Protein AF-A0A1E7K7K5-F1 (afdb_monomer)

Mean predicted aligned error: 3.79 Å

Sequence (161 aa):
MAEIPRFADRDFAIWLSSWLDRVQSVEAGRERRSTVVHGDLFADNVVVRQDGHLSVLGWETISLDDPLLDLGMAAVGLAQEAGILVAARLDALLSGYQDIAPLSEEDAAALPMEIVHAALIIAFHRYYRHNIRFPDPAKSSIHNEMIQFVDSVEKATSLQG

pLDDT: mean 93.89, std 9.19, range [35.25, 98.62]

Solvent-accessible surface area (backbone atoms only — not comparable to full-atom values): 8949 Å² total; per-residue (Å²): 120,95,58,47,92,68,46,86,57,56,65,61,33,51,53,53,48,58,49,50,54,51,46,52,65,69,47,59,91,66,83,72,79,62,35,85,33,51,72,61,50,29,57,92,28,51,48,74,45,97,88,68,53,75,45,81,54,69,68,88,52,52,43,78,36,52,57,58,42,35,53,10,32,30,39,62,37,58,14,49,56,97,47,29,62,35,64,73,45,39,52,52,52,51,52,62,46,38,77,77,56,67,70,52,76,68,50,61,70,42,39,69,54,24,30,39,49,33,33,51,53,51,24,50,51,39,34,44,40,18,65,65,77,51,67,33,88,94,45,43,65,64,25,52,43,34,55,50,23,43,56,37,50,51,55,64,54,66,73,75,115

Secondary structure (DSSP, 8-state):
-TTGGG-S-HHHHHHHHHHHHHHHHHHTT--PPPEEE-S---GGGEEE-TTS-EEE--GGG-EEE-HHHHHHHHHHHHSEETTEE-HHHHHHHHHHHHTTSPPPHHHHHHHHHHHHHHHHHHHHHHHIIIIIIS--TTTTTTTHHHHHHHHHHHHHHHT--

Nearest PDB structures (foldseek):
  4r77-assembly3_A  TM=7.506E-01  e=1.218E-03  Streptococcus pneumoniae
  2q83-assembly1_A  TM=6.576E-01  e=8.693E-04  Bacillus subtilis
  4r78-assembly1_A  TM=7.606E-01  e=3.750E-03  Streptococcus pneumoniae
  2q83-assembly2_B  TM=6.415E-01  e=7.768E-04  Bacillus subtilis
  4r77-assembly2_B  TM=7.489E-01  e=3.967E-03  Streptococcus pneumoniae

Foldseek 3Di:
DVCLCVDPPPVLSVVLVVLVVVLCVLCPPPDDFWDWAQLAFAPVQWDADPVRDIDGHRSPRTDGGDVLLSLLNNQCRFQDDQLAGNVVRNVVSQVVCCVPPNDDPSSVVCSLSSVLVNLSVVLCVQCCCCPPVPPDPVSNCVSVSSVSHNVNSCVVVVVVD

Radius of gyration: 16.13 Å; Cα contacts (8 Å, |Δi|>4): 184; chains: 1; bounding box: 36×41×36 Å

InterPro domains:
  IPR002575 Aminoglycoside phosphotransferase [PF01636] (14-102)
  IPR011009 Protein kinase-like domain superfamily [SSF56112] (10-132)

Structure (mmCIF, N/CA/C/O backbone):
data_AF-A0A1E7K7K5-F1
#
_entry.id   AF-A0A1E7K7K5-F1
#
loop_
_atom_site.group_PDB
_atom_site.id
_atom_site.type_symbol
_atom_site.label_atom_id
_atom_site.label_alt_id
_atom_site.label_comp_id
_atom_site.label_asym_id
_atom_site.label_entity_id
_atom_site.label_seq_id
_atom_site.pdbx_PDB_ins_code
_atom_site.Cartn_x
_atom_site.Cartn_y
_atom_site.Cartn_z
_atom_site.occupancy
_atom_site.B_iso_or_equiv
_atom_site.auth_seq_id
_atom_site.auth_comp_id
_atom_site.auth_asym_id
_atom_site.auth_atom_id
_atom_site.pdbx_PDB_model_num
ATOM 1 N N . MET A 1 1 ? 16.630 6.664 -0.554 1.00 57.09 1 MET A N 1
ATOM 2 C CA . MET A 1 1 ? 16.183 7.346 -1.794 1.00 57.09 1 MET A CA 1
ATOM 3 C C . MET A 1 1 ? 17.290 7.707 -2.796 1.00 57.09 1 MET A C 1
ATOM 5 O O . MET A 1 1 ? 16.958 7.962 -3.944 1.00 57.09 1 MET A O 1
ATOM 9 N N . ALA A 1 2 ? 18.589 7.671 -2.451 1.00 61.47 2 ALA A N 1
ATOM 10 C CA . ALA A 1 2 ? 19.684 8.066 -3.361 1.00 61.47 2 ALA A CA 1
ATOM 11 C C . ALA A 1 2 ? 19.832 7.233 -4.665 1.00 61.47 2 ALA A C 1
ATOM 13 O O . ALA A 1 2 ? 20.644 7.577 -5.523 1.00 61.47 2 ALA A O 1
ATOM 14 N N . GLU A 1 3 ? 19.069 6.147 -4.826 1.00 71.81 3 GLU A N 1
ATOM 15 C CA . GLU A 1 3 ? 19.133 5.254 -5.990 1.00 71.81 3 GLU A CA 1
ATOM 16 C C . GLU A 1 3 ? 18.015 5.467 -7.020 1.00 71.81 3 GLU A C 1
ATOM 18 O O . GLU A 1 3 ? 18.223 5.135 -8.185 1.00 71.81 3 GLU A O 1
ATOM 23 N N . ILE A 1 4 ? 16.874 6.062 -6.643 1.00 79.94 4 ILE A N 1
ATOM 24 C CA . ILE A 1 4 ? 15.714 6.227 -7.546 1.00 79.94 4 ILE A CA 1
ATOM 25 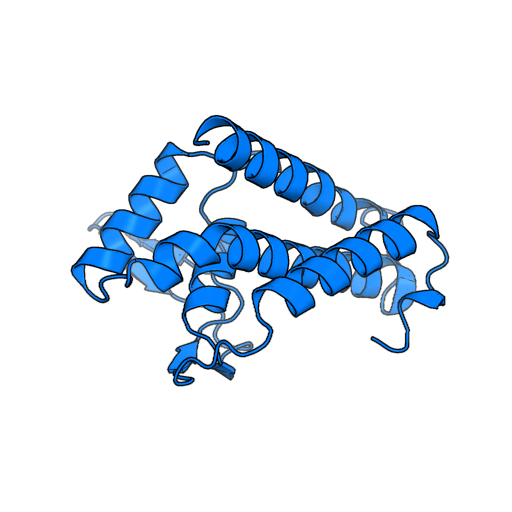C C . ILE A 1 4 ? 16.093 7.013 -8.817 1.00 79.94 4 ILE A C 1
ATOM 27 O O . ILE A 1 4 ? 15.807 6.535 -9.916 1.00 79.94 4 ILE A O 1
ATOM 31 N N . PRO A 1 5 ? 16.858 8.127 -8.742 1.00 79.94 5 PRO A N 1
ATOM 32 C CA . PRO A 1 5 ? 17.296 8.856 -9.936 1.00 79.94 5 PRO A CA 1
ATOM 33 C C . PRO A 1 5 ? 18.255 8.079 -10.850 1.00 79.94 5 PRO A C 1
ATOM 35 O O . PRO A 1 5 ? 18.684 8.605 -11.875 1.00 79.94 5 PRO A O 1
ATOM 38 N N . ARG A 1 6 ? 18.652 6.849 -10.501 1.00 85.38 6 ARG A N 1
ATOM 39 C CA . ARG A 1 6 ? 19.515 5.981 -11.318 1.00 85.38 6 ARG A CA 1
ATOM 40 C C . ARG A 1 6 ? 18.762 4.815 -11.956 1.00 85.38 6 ARG A C 1
ATOM 42 O O . ARG A 1 6 ? 19.383 4.048 -12.686 1.00 85.38 6 ARG A O 1
ATOM 49 N N . PHE A 1 7 ? 17.461 4.678 -11.708 1.00 93.38 7 PHE A N 1
ATOM 50 C CA . PHE A 1 7 ? 16.652 3.638 -12.334 1.00 93.38 7 PHE A CA 1
ATOM 51 C C . PHE A 1 7 ? 16.650 3.798 -13.860 1.00 93.38 7 PHE A C 1
ATOM 53 O O . PHE A 1 7 ? 16.587 4.914 -14.380 1.00 93.38 7 PHE A O 1
ATOM 60 N N . ALA A 1 8 ? 16.773 2.671 -14.567 1.00 93.25 8 ALA A N 1
ATOM 61 C CA . ALA A 1 8 ? 16.729 2.630 -16.026 1.00 93.25 8 ALA A CA 1
ATOM 62 C C . ALA A 1 8 ? 15.351 3.046 -16.561 1.00 93.25 8 ALA A C 1
ATOM 64 O O . ALA A 1 8 ? 15.282 3.789 -17.538 1.00 93.25 8 ALA A O 1
ATOM 65 N N . ASP A 1 9 ? 14.279 2.622 -15.888 1.00 95.81 9 ASP A N 1
ATOM 66 C CA . ASP A 1 9 ? 12.929 3.118 -16.129 1.00 95.81 9 ASP A CA 1
ATOM 67 C C . ASP A 1 9 ? 12.780 4.530 -15.545 1.00 95.81 9 ASP A C 1
ATOM 69 O O . ASP A 1 9 ? 12.699 4.731 -14.328 1.00 95.81 9 ASP A O 1
ATOM 73 N N . ARG A 1 10 ? 12.827 5.530 -16.429 1.00 95.88 10 ARG A N 1
ATOM 74 C CA . ARG A 1 10 ? 12.747 6.944 -16.048 1.00 95.88 10 ARG A CA 1
ATOM 75 C C . ARG A 1 10 ? 11.333 7.369 -15.694 1.00 95.88 10 ARG A C 1
ATOM 77 O O . ARG A 1 10 ? 11.183 8.185 -14.789 1.00 95.88 10 ARG A O 1
ATOM 84 N N . ASP A 1 11 ? 10.337 6.797 -16.354 1.00 96.50 11 ASP A N 1
ATOM 85 C CA . ASP A 1 11 ? 8.939 7.141 -16.121 1.00 96.50 11 ASP A CA 1
ATOM 86 C C . ASP A 1 11 ? 8.514 6.641 -14.741 1.00 96.50 11 ASP A C 1
ATOM 88 O O . ASP A 1 11 ? 7.981 7.415 -13.943 1.00 96.50 11 ASP A O 1
ATOM 92 N N . PHE A 1 12 ? 8.877 5.401 -14.391 1.00 97.06 12 PHE A N 1
ATOM 93 C CA . PHE A 1 12 ? 8.664 4.874 -13.045 1.00 97.06 12 PHE A CA 1
ATOM 94 C C . PHE A 1 12 ? 9.416 5.679 -11.977 1.00 97.06 12 PHE A C 1
ATOM 96 O O . PHE A 1 12 ? 8.857 5.983 -10.925 1.00 97.06 12 PHE A O 1
ATOM 103 N N . ALA A 1 13 ? 10.669 6.071 -12.233 1.00 97.19 13 ALA A N 1
ATOM 104 C CA . ALA A 1 13 ? 11.447 6.868 -11.284 1.00 97.19 13 ALA A CA 1
ATOM 105 C C . ALA A 1 13 ? 10.812 8.239 -11.001 1.00 97.19 13 ALA A C 1
ATOM 107 O O . ALA A 1 13 ? 10.773 8.670 -9.846 1.00 97.19 13 ALA A O 1
ATOM 108 N N . ILE A 1 14 ? 10.322 8.916 -12.045 1.00 96.50 14 ILE A N 1
ATOM 109 C CA . ILE A 1 14 ? 9.629 10.205 -11.932 1.00 96.50 14 ILE A CA 1
ATOM 110 C C . ILE A 1 14 ? 8.315 10.019 -11.175 1.00 96.50 14 ILE A C 1
ATOM 112 O O . ILE A 1 14 ? 8.070 10.749 -10.216 1.00 96.50 14 ILE A O 1
ATOM 116 N N . TRP A 1 15 ? 7.517 9.018 -11.558 1.00 97.38 15 TRP A N 1
ATOM 117 C CA . TRP A 1 15 ? 6.258 8.689 -10.891 1.00 97.38 15 TRP A CA 1
ATOM 118 C C . TRP A 1 15 ? 6.477 8.448 -9.394 1.00 97.38 15 TRP A C 1
ATOM 120 O O . TRP A 1 15 ? 5.895 9.149 -8.566 1.00 97.38 15 TRP A O 1
ATOM 130 N N . LEU A 1 16 ? 7.397 7.545 -9.044 1.00 97.69 16 LEU A N 1
ATOM 131 C CA . LEU A 1 16 ? 7.701 7.190 -7.661 1.00 97.69 16 LEU A CA 1
ATOM 132 C C . LEU A 1 16 ? 8.192 8.403 -6.863 1.00 97.69 16 LEU A C 1
ATOM 134 O O . LEU A 1 16 ? 7.734 8.622 -5.747 1.00 97.69 16 LEU A O 1
ATOM 138 N N . SER A 1 17 ? 9.091 9.213 -7.432 1.00 96.75 17 SER A N 1
ATOM 139 C CA . SER A 1 17 ? 9.620 10.398 -6.739 1.00 96.75 17 SER A CA 1
ATOM 140 C C . SER A 1 17 ? 8.530 11.442 -6.493 1.00 96.75 17 SER A C 1
ATOM 142 O O . SER A 1 17 ? 8.408 11.931 -5.378 1.00 96.75 17 SER A O 1
ATOM 144 N N . SER A 1 18 ? 7.688 11.725 -7.494 1.00 96.31 18 SER A N 1
ATOM 145 C CA . SER A 1 18 ? 6.601 12.705 -7.353 1.00 96.31 18 SER A CA 1
ATOM 146 C C . SER A 1 18 ? 5.601 12.326 -6.259 1.00 96.31 18 SER A C 1
ATOM 148 O O . SER A 1 18 ? 5.118 13.182 -5.518 1.00 96.31 18 SER A O 1
ATOM 150 N N . TRP A 1 19 ? 5.327 11.029 -6.122 1.00 97.44 19 TRP A N 1
ATOM 151 C CA . TRP A 1 19 ? 4.451 10.509 -5.089 1.00 97.44 19 TRP A CA 1
ATOM 152 C C . TRP A 1 19 ? 5.080 10.547 -3.704 1.00 97.44 19 TRP A C 1
ATOM 154 O O . TRP A 1 19 ? 4.420 10.956 -2.753 1.00 97.44 19 TRP A O 1
ATOM 164 N N . LEU A 1 20 ? 6.357 10.182 -3.592 1.00 96.75 20 LEU A N 1
ATOM 165 C CA . LEU A 1 20 ? 7.094 10.276 -2.334 1.00 96.75 20 LEU A CA 1
ATOM 166 C C . LEU A 1 20 ? 7.193 11.724 -1.838 1.00 96.75 20 LEU A C 1
ATOM 168 O O . LEU A 1 20 ? 7.032 11.957 -0.643 1.00 96.75 20 LEU A O 1
ATOM 172 N N . ASP A 1 21 ? 7.379 12.696 -2.735 1.00 95.94 21 ASP A N 1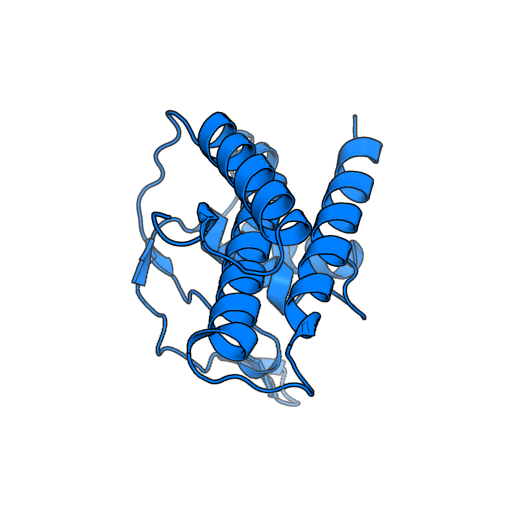
ATOM 173 C CA . ASP A 1 21 ? 7.354 14.121 -2.381 1.00 95.94 21 ASP A CA 1
ATOM 174 C C . ASP A 1 21 ? 5.975 14.536 -1.830 1.00 95.94 21 ASP A C 1
ATOM 176 O O . ASP A 1 21 ? 5.880 15.284 -0.853 1.00 95.94 21 ASP A O 1
ATOM 180 N N . ARG A 1 22 ? 4.887 14.016 -2.416 1.00 95.38 22 ARG A N 1
ATOM 181 C CA . ARG A 1 22 ? 3.511 14.278 -1.960 1.00 95.38 22 ARG A CA 1
ATOM 182 C C . ARG A 1 22 ? 3.232 13.652 -0.592 1.00 95.38 22 ARG A C 1
ATOM 184 O O . ARG A 1 22 ? 2.671 14.332 0.263 1.00 95.38 22 ARG A O 1
ATOM 191 N N . VAL A 1 23 ? 3.655 12.404 -0.381 1.00 95.12 23 VAL A N 1
ATOM 192 C CA . VAL A 1 23 ? 3.581 11.703 0.913 1.00 95.12 23 VAL A CA 1
ATOM 193 C C . VAL A 1 23 ? 4.323 12.501 1.983 1.00 95.12 23 VAL A C 1
ATOM 195 O O . VAL A 1 23 ? 3.7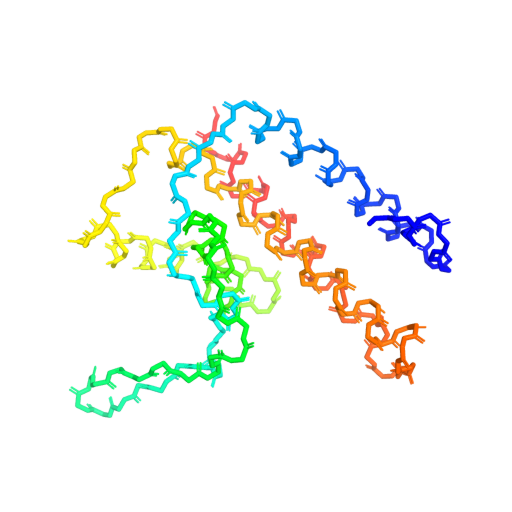15 12.905 2.971 1.00 95.12 23 VAL A O 1
ATOM 198 N N . GLN A 1 24 ? 5.591 12.848 1.735 1.00 93.50 24 GLN A N 1
ATOM 199 C CA . GLN A 1 24 ? 6.402 13.636 2.669 1.00 93.50 24 GLN A CA 1
ATOM 200 C C . GLN A 1 24 ? 5.752 14.977 3.011 1.00 93.50 24 GLN A C 1
ATOM 202 O O . GLN A 1 24 ? 5.797 15.409 4.160 1.00 93.50 24 GLN A O 1
ATOM 207 N N . SER A 1 25 ? 5.124 15.640 2.037 1.00 91.94 25 SER A N 1
ATOM 208 C CA . SER A 1 25 ? 4.417 16.898 2.284 1.00 91.94 25 SER A CA 1
ATOM 209 C C . SER A 1 25 ? 3.177 16.736 3.170 1.00 91.94 25 SER A C 1
ATOM 211 O O . SER A 1 25 ? 2.835 17.685 3.872 1.00 91.94 25 SER A O 1
ATOM 213 N N . VAL A 1 26 ? 2.477 15.600 3.107 1.00 88.06 26 VAL A N 1
ATOM 214 C CA . VAL A 1 26 ? 1.270 15.332 3.913 1.00 88.06 26 VAL A CA 1
ATOM 215 C C . VAL A 1 26 ? 1.630 14.858 5.318 1.00 88.06 26 VAL A C 1
ATOM 217 O O . VAL A 1 26 ? 0.956 15.236 6.279 1.00 88.06 26 VAL A O 1
ATOM 220 N N . GLU A 1 27 ? 2.689 14.060 5.433 1.00 88.25 27 GLU A N 1
ATOM 221 C CA . GLU A 1 27 ? 3.225 13.551 6.699 1.00 88.25 27 GLU A CA 1
ATOM 222 C C . GLU A 1 27 ? 4.025 14.612 7.469 1.00 88.25 27 GLU A C 1
ATOM 224 O O . GLU A 1 27 ? 4.227 14.482 8.675 1.00 88.25 27 GLU A O 1
ATOM 229 N N . ALA A 1 28 ? 4.466 15.689 6.809 1.00 87.88 28 ALA A N 1
ATOM 230 C CA . ALA A 1 28 ? 5.255 16.744 7.433 1.00 87.88 28 ALA A CA 1
ATOM 231 C C . ALA A 1 28 ? 4.580 17.305 8.699 1.00 87.88 28 ALA A C 1
ATOM 233 O O . ALA A 1 28 ? 3.530 17.943 8.645 1.00 87.88 28 ALA A O 1
ATOM 234 N N . GLY A 1 29 ? 5.235 17.106 9.846 1.00 79.25 29 GLY A N 1
ATOM 235 C CA . GLY A 1 29 ? 4.760 17.585 11.146 1.00 79.25 29 GLY A CA 1
ATOM 236 C C . GLY A 1 29 ? 3.718 16.689 11.822 1.00 79.25 29 GLY A C 1
ATOM 237 O O . GLY A 1 29 ? 3.243 17.052 12.897 1.00 79.25 29 GLY A O 1
ATOM 238 N N . ARG A 1 30 ? 3.387 15.533 11.236 1.00 81.50 30 ARG A N 1
ATOM 239 C CA . ARG A 1 30 ? 2.605 14.480 11.887 1.00 81.50 30 ARG A CA 1
ATOM 240 C C . ARG A 1 30 ? 3.567 13.511 12.560 1.00 81.50 30 ARG A C 1
ATOM 242 O O . ARG A 1 30 ? 4.410 12.910 11.907 1.00 81.50 30 ARG A O 1
ATOM 249 N N . GLU A 1 31 ? 3.446 13.362 13.872 1.00 81.12 31 GLU A N 1
ATOM 250 C CA . GLU A 1 31 ? 4.198 12.359 14.623 1.00 81.12 31 GLU A CA 1
ATOM 251 C C . GLU A 1 31 ? 3.218 11.467 15.376 1.00 81.12 31 GLU A C 1
ATOM 253 O O . GLU A 1 31 ? 2.477 11.923 16.251 1.00 81.12 31 GLU A O 1
ATOM 258 N N . ARG A 1 32 ? 3.230 10.173 15.050 1.00 88.00 32 ARG A N 1
ATOM 259 C CA . ARG A 1 32 ? 2.501 9.148 15.796 1.00 88.00 32 ARG A CA 1
ATOM 260 C C . ARG A 1 32 ? 3.459 8.387 16.687 1.00 88.00 32 ARG A C 1
ATOM 262 O O . ARG A 1 32 ? 4.645 8.232 16.397 1.00 88.00 32 ARG A O 1
ATOM 269 N N . ARG A 1 33 ? 2.938 7.881 17.802 1.00 92.00 33 ARG A N 1
ATOM 270 C CA . ARG A 1 33 ? 3.713 6.976 18.648 1.00 92.00 33 ARG A CA 1
ATOM 271 C C . ARG A 1 33 ? 3.952 5.682 17.873 1.00 92.00 33 ARG A C 1
ATOM 273 O O . ARG A 1 33 ? 2.989 4.990 17.559 1.00 92.00 33 ARG A O 1
ATOM 280 N N . SER A 1 34 ? 5.217 5.332 17.660 1.00 94.88 34 SER A N 1
ATOM 281 C CA . SER A 1 34 ? 5.576 4.049 17.059 1.00 94.88 34 SER A CA 1
ATOM 282 C C . SER A 1 34 ? 5.051 2.878 17.891 1.00 94.88 34 SER A C 1
ATOM 284 O O . SER A 1 34 ? 5.105 2.894 19.128 1.00 94.88 34 SER A O 1
ATOM 286 N N . THR A 1 35 ? 4.572 1.846 17.209 1.00 95.75 35 THR A N 1
ATOM 287 C CA . THR A 1 35 ? 4.079 0.600 17.806 1.00 95.75 35 THR A CA 1
ATOM 288 C C . THR A 1 35 ? 4.733 -0.597 17.130 1.00 95.75 35 THR A C 1
ATOM 290 O O . THR A 1 35 ? 5.429 -0.437 16.133 1.00 95.75 35 THR A O 1
ATOM 293 N N . VAL A 1 36 ? 4.547 -1.795 17.686 1.00 97.31 36 VAL A N 1
ATOM 294 C CA . VAL A 1 36 ? 4.971 -3.017 16.998 1.00 97.31 36 VAL A CA 1
ATOM 295 C C . VAL A 1 36 ? 4.054 -3.235 15.797 1.00 97.31 36 VAL A C 1
ATOM 297 O O . VAL A 1 36 ? 2.857 -3.438 15.986 1.00 97.31 36 VAL A O 1
ATOM 300 N N . VAL A 1 37 ? 4.628 -3.208 14.599 1.00 97.69 37 VAL A N 1
ATOM 301 C CA . VAL A 1 37 ? 3.922 -3.368 13.321 1.00 97.69 37 VAL A CA 1
ATOM 302 C C . VAL A 1 37 ? 4.350 -4.650 12.613 1.00 97.69 37 VAL A C 1
ATOM 304 O O . VAL A 1 37 ? 5.443 -5.163 12.868 1.00 97.69 37 VAL A O 1
ATOM 307 N N . HIS A 1 38 ? 3.505 -5.174 11.725 1.00 98.12 38 HIS A N 1
ATOM 308 C CA . HIS A 1 38 ? 3.846 -6.359 10.935 1.00 98.12 38 HIS A CA 1
ATOM 309 C C . HIS A 1 38 ? 4.775 -6.019 9.764 1.00 98.12 38 HIS A C 1
ATOM 311 O O . HIS A 1 38 ? 5.743 -6.736 9.509 1.00 98.12 38 HIS A O 1
ATOM 317 N N . GLY A 1 39 ? 4.461 -4.952 9.027 1.00 95.94 39 GLY A N 1
ATOM 318 C CA . GLY A 1 39 ? 5.227 -4.454 7.884 1.00 95.94 39 GLY A CA 1
ATOM 319 C C . GLY A 1 39 ? 5.008 -5.191 6.556 1.00 95.94 39 GLY A C 1
ATOM 320 O O . GLY A 1 39 ? 5.588 -4.777 5.556 1.00 95.94 39 GLY A O 1
ATOM 321 N N . ASP A 1 40 ? 4.191 -6.254 6.525 1.00 96.69 40 ASP A N 1
ATOM 322 C CA . ASP A 1 40 ? 3.949 -7.080 5.321 1.00 96.69 40 ASP A CA 1
ATOM 323 C C . ASP A 1 40 ? 2.689 -7.969 5.444 1.00 96.69 40 ASP A C 1
ATOM 325 O O . ASP A 1 40 ? 2.705 -9.170 5.165 1.00 96.69 40 ASP A O 1
ATOM 329 N N . LEU A 1 41 ? 1.572 -7.421 5.940 1.00 96.94 41 LEU A N 1
ATOM 330 C CA . LEU A 1 41 ? 0.354 -8.209 6.178 1.00 96.94 41 LEU A CA 1
ATOM 331 C C . LEU A 1 41 ? -0.446 -8.445 4.880 1.00 96.94 41 LEU A C 1
ATOM 333 O O . LEU A 1 41 ? -1.458 -7.794 4.617 1.00 96.94 41 LEU A O 1
ATOM 337 N N . PHE A 1 42 ? 0.012 -9.400 4.073 1.00 97.00 42 PHE A N 1
ATOM 338 C CA . PHE A 1 42 ? -0.646 -9.861 2.847 1.00 97.00 42 PHE A CA 1
ATOM 339 C C . PHE A 1 42 ? -1.468 -11.136 3.081 1.00 97.00 42 PHE A C 1
ATOM 341 O O . PHE A 1 42 ? -1.339 -11.815 4.099 1.00 97.00 42 PHE A O 1
ATOM 348 N N . ALA A 1 43 ? -2.356 -11.467 2.137 1.00 95.44 43 ALA A N 1
ATOM 349 C CA . ALA A 1 43 ? -3.275 -12.601 2.270 1.00 95.44 43 ALA A CA 1
ATOM 350 C C . ALA A 1 43 ? -2.571 -13.963 2.439 1.00 95.44 43 ALA A C 1
ATOM 352 O O . ALA A 1 43 ? -3.116 -14.854 3.083 1.00 95.44 43 ALA A O 1
ATOM 353 N N . ASP A 1 44 ? -1.368 -14.133 1.890 1.00 95.81 44 ASP A N 1
ATOM 354 C CA . ASP A 1 44 ? -0.532 -15.325 2.069 1.00 95.81 44 ASP A CA 1
ATOM 355 C C . ASP A 1 44 ? 0.083 -15.435 3.476 1.00 95.81 44 ASP A C 1
ATOM 357 O O . ASP A 1 44 ? 0.409 -16.541 3.912 1.00 95.81 44 ASP A O 1
ATOM 361 N N . ASN A 1 45 ? 0.136 -14.327 4.220 1.00 97.81 45 ASN A N 1
ATOM 362 C CA . ASN A 1 45 ? 0.519 -14.278 5.632 1.00 97.81 45 ASN A CA 1
ATOM 363 C C . ASN A 1 45 ? -0.669 -14.470 6.593 1.00 97.81 45 ASN A C 1
ATOM 365 O O . ASN A 1 45 ? -0.483 -14.468 7.812 1.00 97.81 45 ASN A O 1
ATOM 369 N N . VAL A 1 46 ? -1.887 -14.695 6.081 1.00 96.75 46 VAL A N 1
ATOM 370 C CA . VAL A 1 46 ? -3.094 -14.912 6.894 1.00 96.75 46 VAL A CA 1
ATOM 371 C C . VAL A 1 46 ? -3.677 -16.301 6.646 1.00 96.75 46 VAL A C 1
ATOM 373 O O . VAL A 1 46 ? -4.115 -16.639 5.549 1.00 96.75 46 VAL A O 1
ATOM 376 N N . VAL A 1 47 ? -3.766 -17.108 7.704 1.00 97.00 47 VAL A N 1
ATOM 377 C CA . VAL A 1 47 ? -4.422 -18.421 7.664 1.00 97.00 47 VAL A CA 1
ATOM 378 C C . VAL A 1 47 ? -5.735 -18.358 8.428 1.00 97.00 47 VAL A C 1
ATOM 380 O O . VAL A 1 47 ? -5.739 -18.181 9.646 1.00 97.00 47 VAL A O 1
ATOM 383 N N . VAL A 1 48 ? -6.845 -18.563 7.718 1.00 95.69 48 VAL A N 1
ATOM 384 C CA . VAL A 1 48 ? -8.183 -18.681 8.310 1.00 95.69 48 VAL A CA 1
ATOM 385 C C . VAL A 1 48 ? -8.603 -20.147 8.318 1.00 95.69 48 VAL A C 1
ATOM 387 O O . VAL A 1 48 ? -8.685 -20.800 7.277 1.00 95.69 48 VAL A O 1
ATOM 390 N N . ARG A 1 49 ? -8.851 -20.685 9.511 1.00 94.94 49 ARG A N 1
ATOM 391 C CA . ARG A 1 49 ? -9.343 -22.053 9.706 1.00 94.94 49 ARG A CA 1
ATOM 392 C C . ARG A 1 49 ? -10.860 -22.131 9.523 1.00 94.94 49 ARG A C 1
ATOM 394 O O . ARG A 1 49 ? -11.566 -21.133 9.610 1.00 94.94 49 ARG A O 1
ATOM 401 N N . GLN A 1 50 ? -11.376 -23.345 9.312 1.00 94.19 50 GLN A N 1
ATOM 402 C CA . GLN A 1 50 ? -12.821 -23.590 9.156 1.00 94.19 50 GLN A CA 1
ATOM 403 C C . GLN A 1 50 ? -13.650 -23.178 10.383 1.00 94.19 50 GLN A C 1
ATOM 405 O O . GLN A 1 50 ? -14.825 -22.860 10.244 1.00 94.19 50 GLN A O 1
ATOM 410 N N . ASP A 1 51 ? -13.044 -23.187 11.570 1.00 94.88 51 ASP A N 1
ATOM 411 C CA . ASP A 1 51 ? -13.652 -22.744 12.830 1.00 94.88 51 ASP A CA 1
ATOM 412 C C . ASP A 1 51 ? -13.594 -21.216 13.028 1.00 94.88 51 ASP A C 1
ATOM 414 O O . ASP A 1 51 ? -14.024 -20.715 14.064 1.00 94.88 51 ASP A O 1
ATOM 418 N N . GLY A 1 52 ? -13.072 -20.472 12.046 1.00 90.62 52 GLY A N 1
ATOM 419 C CA . GLY A 1 52 ? -12.912 -19.021 12.101 1.00 90.62 52 GLY A CA 1
ATOM 420 C C . GLY A 1 52 ? -11.646 -18.556 12.820 1.00 90.62 52 GLY A C 1
ATOM 421 O O . GLY A 1 52 ? -11.418 -17.351 12.902 1.00 90.62 52 GLY A O 1
ATOM 422 N N . HIS A 1 53 ? -10.799 -19.465 13.317 1.00 94.88 53 HIS A N 1
ATOM 423 C CA . HIS A 1 53 ? -9.536 -19.071 13.934 1.00 94.88 53 HIS A CA 1
ATOM 424 C C . HIS A 1 53 ? -8.581 -18.478 12.890 1.00 94.88 53 HIS A C 1
ATOM 426 O O . HIS A 1 53 ? -8.280 -19.116 11.876 1.00 94.88 53 HIS A O 1
ATOM 432 N N . LEU A 1 54 ? -8.055 -17.287 13.179 1.00 95.00 54 LEU A N 1
ATOM 433 C CA . LEU A 1 54 ? -7.097 -16.574 12.339 1.00 95.00 54 LEU A CA 1
ATOM 434 C C . LEU A 1 54 ? -5.680 -16.708 12.909 1.00 95.00 54 LEU A C 1
ATOM 436 O O . LEU A 1 54 ? -5.457 -16.597 14.114 1.00 95.00 54 LEU A O 1
ATOM 440 N N . SER A 1 55 ? -4.705 -16.967 12.047 1.00 96.38 55 SER A N 1
ATOM 441 C CA . SER A 1 55 ? -3.282 -16.949 12.393 1.00 96.38 55 SER A CA 1
ATOM 442 C C . SER A 1 55 ? -2.519 -16.051 11.434 1.00 96.38 55 SER A C 1
ATOM 444 O O . SER A 1 55 ? -2.729 -16.131 10.226 1.00 96.38 55 SER A O 1
ATOM 446 N N . VAL A 1 56 ? -1.634 -15.226 11.992 1.00 96.81 56 VAL A N 1
ATOM 447 C CA . VAL A 1 56 ? -0.754 -14.316 11.251 1.00 96.81 56 VAL A CA 1
ATOM 448 C C . VAL A 1 56 ? 0.662 -14.892 11.235 1.00 96.81 56 VAL A C 1
ATOM 450 O O . VAL A 1 56 ? 1.211 -15.243 12.286 1.00 96.81 56 VAL A O 1
ATOM 453 N N . LEU A 1 57 ? 1.219 -15.031 10.037 1.00 97.19 57 LEU A N 1
ATOM 454 C CA . LEU A 1 57 ? 2.550 -15.565 9.735 1.00 97.19 57 LEU A CA 1
ATOM 455 C C . LEU A 1 57 ? 3.433 -14.449 9.152 1.00 97.19 57 LEU A C 1
ATOM 457 O O . LEU A 1 57 ? 2.949 -13.347 8.979 1.00 97.19 57 LEU A O 1
ATOM 461 N N . GLY A 1 58 ? 4.698 -14.723 8.818 1.00 95.88 58 GLY A N 1
ATOM 462 C CA . GLY A 1 58 ? 5.514 -13.754 8.063 1.00 95.88 58 GLY A CA 1
ATOM 463 C C . GLY A 1 58 ? 6.091 -12.597 8.893 1.00 95.88 58 GLY A C 1
ATOM 464 O O . GLY A 1 58 ? 6.142 -11.458 8.443 1.00 95.88 58 GLY A O 1
ATOM 465 N N . TRP A 1 59 ? 6.524 -12.866 10.129 1.00 96.62 59 TRP A N 1
ATOM 466 C CA . TRP A 1 59 ? 7.013 -11.843 11.069 1.00 96.62 59 TRP A CA 1
ATOM 467 C C . TRP A 1 59 ? 8.438 -11.320 10.790 1.00 96.62 59 TRP A C 1
ATOM 469 O O . TRP A 1 59 ? 9.005 -10.617 11.623 1.00 96.62 59 TRP A O 1
ATOM 479 N N . GLU A 1 60 ? 9.068 -11.655 9.665 1.00 96.88 60 GLU A N 1
ATOM 480 C CA . GLU A 1 60 ? 10.432 -11.215 9.331 1.00 96.88 60 GLU A CA 1
ATOM 481 C C . GLU A 1 60 ? 10.590 -9.696 9.151 1.00 96.88 60 GLU A C 1
ATOM 483 O O . GLU A 1 60 ? 11.706 -9.188 9.280 1.00 96.88 60 GLU A O 1
ATOM 488 N N . THR A 1 61 ? 9.500 -8.977 8.870 1.00 95.38 61 THR A N 1
ATOM 489 C CA . THR A 1 61 ? 9.469 -7.514 8.699 1.00 95.38 61 THR A CA 1
ATOM 490 C C . THR A 1 61 ? 9.005 -6.761 9.945 1.00 95.38 61 THR A C 1
ATOM 492 O O . THR A 1 61 ? 8.849 -5.544 9.883 1.00 95.38 61 THR A O 1
ATOM 495 N N . ILE A 1 62 ? 8.814 -7.453 11.077 1.00 97.25 62 ILE A N 1
ATOM 496 C CA . ILE A 1 62 ? 8.367 -6.838 12.331 1.00 97.25 62 ILE A CA 1
ATOM 497 C C . ILE A 1 62 ? 9.296 -5.691 12.755 1.00 97.25 62 ILE A C 1
ATOM 499 O O . ILE A 1 62 ? 10.522 -5.836 12.805 1.00 97.25 62 ILE A O 1
ATOM 503 N N . SER A 1 63 ? 8.714 -4.547 13.099 1.00 97.25 63 SER A N 1
ATOM 504 C CA . SER A 1 63 ? 9.467 -3.357 13.504 1.00 97.25 63 SER A CA 1
ATOM 505 C C . SER A 1 63 ? 8.691 -2.507 14.514 1.00 97.25 63 SER A C 1
ATOM 507 O O . SER A 1 63 ? 7.545 -2.802 14.851 1.00 97.25 63 SER A O 1
ATOM 509 N N . LEU A 1 64 ? 9.352 -1.474 15.050 1.00 97.69 64 LEU A N 1
ATOM 510 C CA . LEU A 1 64 ? 8.683 -0.375 15.744 1.00 97.69 64 LEU A CA 1
ATOM 511 C C . LEU A 1 64 ? 8.487 0.766 14.745 1.00 97.69 64 LEU A C 1
ATOM 513 O O . LEU A 1 64 ? 9.474 1.401 14.377 1.00 97.69 64 LEU A O 1
ATOM 517 N N . ASP A 1 65 ? 7.249 1.014 14.322 1.00 95.81 65 ASP A N 1
ATOM 518 C CA . ASP A 1 65 ? 6.936 1.981 13.260 1.00 95.81 65 ASP A CA 1
ATOM 519 C C . ASP A 1 65 ? 5.534 2.601 13.416 1.00 95.81 65 ASP A C 1
ATOM 521 O O . ASP A 1 65 ? 4.831 2.331 14.398 1.00 95.81 65 ASP A O 1
ATOM 525 N N . ASP A 1 66 ? 5.148 3.466 12.477 1.00 95.75 66 ASP A N 1
ATOM 526 C CA . ASP A 1 66 ? 3.829 4.094 12.415 1.00 95.75 66 ASP A CA 1
ATOM 527 C C . ASP A 1 66 ? 2.710 3.040 12.202 1.00 95.75 66 ASP A C 1
ATOM 529 O O . ASP A 1 66 ? 2.681 2.359 11.171 1.00 95.75 66 ASP A O 1
ATOM 533 N N . PRO A 1 67 ? 1.754 2.895 13.146 1.00 96.88 67 PRO A N 1
ATOM 534 C CA . PRO A 1 67 ? 0.641 1.954 13.001 1.00 96.88 67 PRO A CA 1
ATOM 535 C C . PRO A 1 67 ? -0.303 2.271 11.832 1.00 96.88 67 PRO A C 1
ATOM 537 O O . PRO A 1 67 ? -0.961 1.361 11.326 1.00 96.88 67 PRO A O 1
ATOM 540 N N . LEU A 1 68 ? -0.408 3.533 11.407 1.00 97.25 68 LEU A N 1
ATOM 541 C CA . LEU A 1 68 ? -1.265 3.925 10.291 1.00 97.25 68 LEU A CA 1
ATOM 542 C C . LEU A 1 68 ? -0.649 3.513 8.950 1.00 97.25 68 LEU A C 1
ATOM 544 O O . LEU A 1 68 ? -1.380 3.068 8.064 1.00 97.25 68 LEU A O 1
ATOM 548 N N . LEU A 1 69 ? 0.682 3.565 8.832 1.00 97.62 69 LEU A N 1
ATOM 549 C CA . LEU A 1 69 ? 1.398 3.016 7.680 1.00 97.62 69 LEU A CA 1
ATOM 550 C C . LEU A 1 69 ? 1.234 1.492 7.597 1.00 97.62 69 LEU A C 1
ATOM 552 O O . LEU A 1 69 ? 1.010 0.960 6.511 1.00 97.62 69 LEU A O 1
ATOM 556 N N . ASP A 1 70 ? 1.271 0.780 8.730 1.00 98.19 70 ASP A N 1
ATOM 557 C CA . ASP A 1 70 ? 1.023 -0.672 8.761 1.00 98.19 70 ASP A CA 1
ATOM 558 C C . ASP A 1 70 ? -0.422 -1.023 8.372 1.00 98.19 70 ASP A C 1
ATOM 560 O O . ASP A 1 70 ? -0.658 -1.980 7.633 1.00 98.19 70 ASP A O 1
ATOM 564 N N . LEU A 1 71 ? -1.401 -0.207 8.781 1.00 98.31 71 LEU A N 1
ATOM 565 C CA . LEU A 1 71 ? -2.781 -0.330 8.302 1.00 98.31 71 LEU A CA 1
ATOM 566 C C . LEU A 1 71 ? -2.881 -0.060 6.790 1.00 98.31 71 LEU A C 1
ATOM 568 O O . LEU A 1 71 ? -3.601 -0.769 6.082 1.00 98.31 71 LEU A O 1
ATOM 572 N N . GLY A 1 72 ? -2.118 0.912 6.282 1.00 98.38 72 GLY A N 1
ATOM 573 C CA . GLY A 1 72 ? -1.945 1.157 4.851 1.00 98.38 72 GLY A CA 1
ATOM 574 C C . GLY A 1 72 ? -1.381 -0.060 4.113 1.00 98.38 72 GLY A C 1
ATOM 575 O O . GLY A 1 72 ? -1.921 -0.469 3.083 1.00 98.38 72 GLY A O 1
ATOM 576 N N . MET A 1 73 ? -0.355 -0.703 4.675 1.00 98.56 73 MET A N 1
ATOM 577 C CA . MET A 1 73 ? 0.233 -1.938 4.149 1.00 98.56 73 MET A CA 1
ATOM 578 C C . MET A 1 73 ? -0.773 -3.092 4.133 1.00 98.56 73 MET A C 1
ATOM 580 O O . MET A 1 73 ? -0.9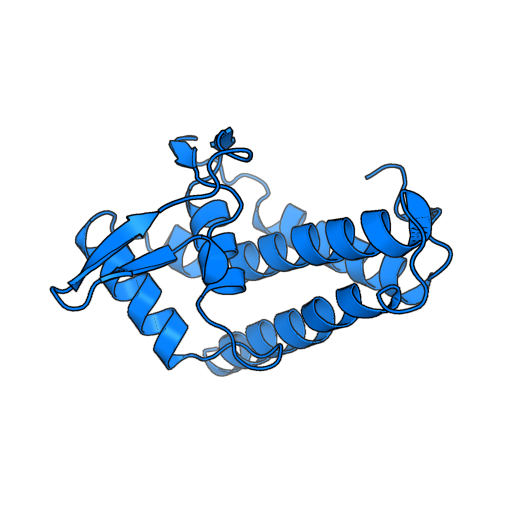19 -3.771 3.115 1.00 98.56 73 MET A O 1
ATOM 584 N N . ALA A 1 74 ? -1.538 -3.274 5.211 1.00 98.38 74 ALA A N 1
ATOM 585 C CA . ALA A 1 74 ? -2.605 -4.270 5.265 1.00 98.38 74 ALA A CA 1
ATOM 586 C C . ALA A 1 74 ? -3.695 -4.006 4.209 1.00 98.38 74 ALA A C 1
ATOM 588 O O . ALA A 1 74 ? -4.204 -4.946 3.598 1.00 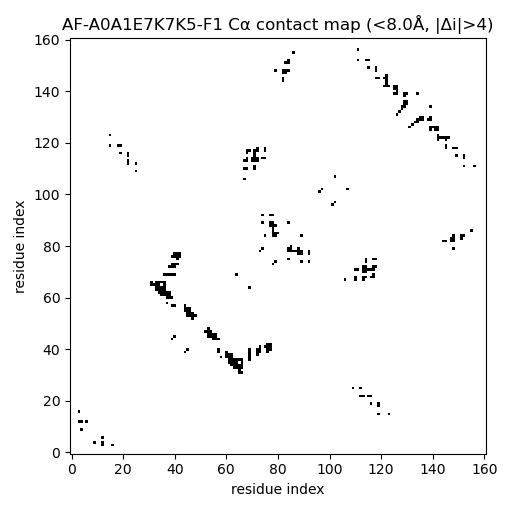98.38 74 ALA A O 1
ATOM 589 N N . ALA A 1 75 ? -4.033 -2.744 3.927 1.00 98.50 75 ALA A N 1
ATOM 590 C CA . ALA A 1 75 ? -4.965 -2.406 2.852 1.00 98.50 75 ALA A CA 1
ATOM 591 C C . ALA A 1 75 ? -4.412 -2.792 1.467 1.00 98.50 75 ALA A C 1
ATOM 593 O O . ALA A 1 75 ? -5.141 -3.375 0.663 1.00 98.50 75 ALA A O 1
ATOM 594 N N . VAL A 1 76 ? -3.123 -2.551 1.198 1.00 98.38 76 VAL A N 1
ATOM 595 C CA . VAL A 1 76 ? -2.459 -3.018 -0.036 1.00 98.38 76 VAL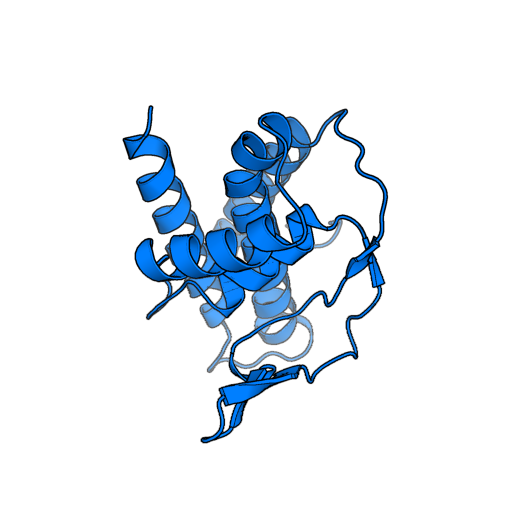 A CA 1
ATOM 596 C C . VAL A 1 76 ? -2.511 -4.547 -0.147 1.00 98.38 76 VAL A C 1
ATOM 598 O O . VAL A 1 76 ? -2.755 -5.079 -1.233 1.00 98.38 76 VAL A O 1
ATOM 601 N N . GLY A 1 77 ? -2.300 -5.262 0.960 1.00 97.62 77 GLY A N 1
ATOM 602 C CA . GLY A 1 77 ? -2.232 -6.724 0.978 1.00 97.62 77 GLY A CA 1
ATOM 603 C C . GLY A 1 77 ? -3.579 -7.451 0.972 1.00 97.62 77 GLY A C 1
ATOM 604 O O . GLY A 1 77 ? -3.679 -8.549 0.420 1.00 97.62 77 GLY A O 1
ATOM 605 N N . LEU A 1 78 ? -4.622 -6.855 1.558 1.00 97.94 78 LEU A N 1
ATOM 606 C CA . LEU A 1 78 ? -5.905 -7.523 1.825 1.00 97.94 78 LEU A CA 1
ATOM 607 C C . LEU A 1 78 ? -7.097 -6.883 1.099 1.00 97.94 78 LEU A C 1
ATOM 609 O O . LEU A 1 78 ? -8.077 -7.571 0.794 1.00 97.94 78 LEU A O 1
ATOM 613 N N . ALA A 1 79 ? -7.034 -5.584 0.794 1.00 98.00 79 ALA A N 1
ATOM 614 C CA . ALA A 1 79 ? -8.168 -4.818 0.278 1.00 98.00 79 ALA A CA 1
ATOM 615 C C . ALA A 1 79 ? -8.136 -4.595 -1.240 1.00 98.00 79 ALA A C 1
ATOM 617 O O . ALA A 1 79 ? -8.778 -3.673 -1.738 1.00 98.00 79 ALA A O 1
ATOM 618 N N . GLN A 1 80 ? -7.439 -5.448 -1.994 1.00 95.81 80 GLN A N 1
ATOM 619 C CA . GLN A 1 80 ? -7.380 -5.352 -3.451 1.00 95.81 80 GLN A CA 1
ATOM 620 C C . GLN A 1 80 ? -7.842 -6.618 -4.176 1.00 95.81 80 GLN A C 1
ATOM 622 O O . GLN A 1 80 ? -7.817 -7.728 -3.639 1.00 95.81 80 GLN A O 1
ATOM 627 N N . GLU A 1 81 ? -8.211 -6.444 -5.439 1.00 95.50 81 GLU A N 1
ATOM 628 C CA . GLU A 1 81 ? -8.447 -7.519 -6.392 1.00 95.50 81 GLU A CA 1
ATOM 629 C C . GLU A 1 81 ? -7.938 -7.088 -7.770 1.00 95.50 81 GLU A C 1
ATOM 631 O O . GLU A 1 81 ? -8.273 -6.009 -8.252 1.00 95.50 81 GLU A O 1
ATOM 636 N N . ALA A 1 82 ? -7.083 -7.913 -8.383 1.00 93.25 82 ALA A N 1
ATOM 637 C CA . ALA A 1 82 ? -6.461 -7.635 -9.682 1.00 93.25 82 ALA A CA 1
ATOM 638 C C . ALA A 1 82 ? -5.808 -6.233 -9.795 1.00 93.25 82 ALA A C 1
ATOM 640 O O . ALA A 1 82 ? -5.964 -5.553 -10.810 1.00 93.25 82 ALA A O 1
ATOM 641 N N . GLY A 1 83 ? -5.085 -5.794 -8.755 1.00 93.31 83 GLY A N 1
ATOM 642 C CA . GLY A 1 83 ? -4.385 -4.502 -8.752 1.00 93.31 83 GLY A CA 1
ATOM 643 C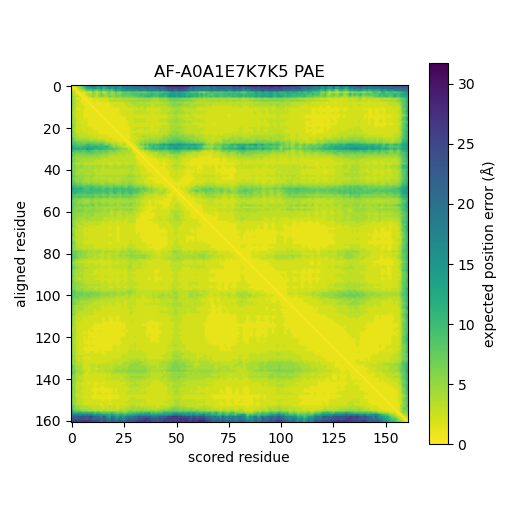 C . GLY A 1 83 ? -5.280 -3.291 -8.477 1.00 93.31 83 GLY A C 1
ATOM 644 O O . GLY A 1 83 ? -4.845 -2.164 -8.684 1.00 93.31 83 GLY A O 1
ATOM 645 N N . ILE A 1 84 ? -6.531 -3.495 -8.051 1.00 97.31 84 ILE A N 1
ATOM 646 C CA . ILE A 1 84 ? -7.512 -2.430 -7.806 1.00 97.31 84 ILE A CA 1
ATOM 647 C C . ILE A 1 84 ? -8.031 -2.510 -6.373 1.00 97.31 84 ILE A C 1
ATOM 649 O O . ILE A 1 84 ? -8.382 -3.591 -5.900 1.00 97.31 84 ILE A O 1
ATOM 653 N N . LEU A 1 85 ? -8.123 -1.363 -5.699 1.00 97.94 85 LEU A N 1
ATOM 654 C CA . LEU A 1 85 ? -8.745 -1.244 -4.384 1.00 97.94 85 LEU A CA 1
ATOM 655 C C . LEU A 1 85 ? -10.224 -1.658 -4.435 1.00 97.94 85 LEU A C 1
ATOM 657 O O . LEU A 1 85 ? -11.009 -1.152 -5.239 1.00 97.94 85 LEU A O 1
ATOM 661 N N . VAL A 1 86 ? -10.621 -2.542 -3.523 1.00 98.00 86 VAL A N 1
ATOM 662 C CA . VAL A 1 86 ? -12.003 -2.989 -3.339 1.00 98.00 86 VAL A CA 1
ATOM 663 C C . VAL A 1 86 ? -12.566 -2.331 -2.085 1.00 98.00 86 VAL A C 1
ATOM 665 O O . VAL A 1 86 ? -12.263 -2.757 -0.971 1.00 98.00 86 VAL A O 1
ATOM 668 N N . ALA A 1 87 ? -13.431 -1.328 -2.266 1.00 96.25 87 ALA A N 1
ATOM 669 C CA . ALA A 1 87 ? -14.001 -0.534 -1.170 1.00 96.25 87 ALA A CA 1
ATOM 670 C C . ALA A 1 87 ? -14.602 -1.402 -0.051 1.00 96.25 87 ALA A C 1
ATOM 672 O O . ALA A 1 87 ? -14.238 -1.243 1.103 1.00 96.25 87 ALA A O 1
ATOM 673 N N . ALA A 1 88 ? -15.402 -2.416 -0.395 1.00 97.69 88 ALA A N 1
ATOM 674 C CA . ALA A 1 88 ? -16.007 -3.307 0.598 1.00 97.69 88 ALA A CA 1
ATOM 675 C C . ALA A 1 88 ? -14.982 -4.083 1.452 1.00 97.69 88 ALA A C 1
ATOM 677 O O . ALA A 1 88 ? -15.259 -4.399 2.607 1.00 97.69 88 ALA A O 1
ATOM 678 N N . ARG A 1 89 ? -13.801 -4.410 0.903 1.00 98.00 89 ARG A N 1
ATOM 679 C CA . ARG A 1 89 ? -12.732 -5.073 1.669 1.00 98.00 89 ARG A CA 1
ATOM 680 C C . ARG A 1 89 ? -11.981 -4.080 2.546 1.00 98.00 89 ARG A C 1
ATOM 682 O O . ARG A 1 89 ? -11.632 -4.430 3.669 1.00 98.00 89 ARG A O 1
ATOM 689 N N . LEU A 1 90 ? -11.764 -2.860 2.049 1.00 98.19 90 LEU A N 1
ATOM 690 C CA . LEU A 1 90 ? -11.205 -1.778 2.852 1.00 98.19 90 LEU A CA 1
ATOM 691 C C . LEU A 1 90 ? -12.130 -1.470 4.035 1.00 98.19 90 LEU A C 1
ATOM 693 O O . LEU A 1 90 ? -11.675 -1.493 5.169 1.00 98.19 90 LEU A O 1
ATOM 697 N N . ASP A 1 91 ? -13.430 -1.299 3.795 1.00 97.75 91 ASP A N 1
ATOM 698 C CA . ASP A 1 91 ? -14.425 -1.047 4.841 1.00 97.75 91 ASP A CA 1
ATOM 699 C C . ASP A 1 91 ? -14.433 -2.160 5.899 1.00 97.75 91 ASP A C 1
ATOM 701 O O . ASP A 1 91 ? -14.452 -1.880 7.096 1.00 97.75 91 ASP A O 1
ATOM 705 N N . ALA A 1 92 ? -14.357 -3.428 5.479 1.00 97.69 92 ALA A N 1
ATOM 706 C CA . ALA A 1 92 ? -14.278 -4.561 6.401 1.00 97.69 92 ALA A CA 1
ATOM 707 C C . ALA A 1 92 ? -12.988 -4.549 7.244 1.00 97.69 92 ALA A C 1
ATOM 709 O O . ALA A 1 92 ? -13.048 -4.773 8.454 1.00 97.69 92 ALA A O 1
ATOM 710 N N . LEU A 1 93 ? -11.837 -4.257 6.624 1.00 97.75 93 LEU A N 1
ATOM 711 C CA . LEU A 1 93 ? -10.554 -4.115 7.319 1.00 97.75 93 LEU A CA 1
ATOM 712 C C . LEU A 1 93 ? -10.609 -2.980 8.351 1.00 97.75 93 LEU A C 1
ATOM 714 O O . LEU A 1 93 ? -10.236 -3.179 9.506 1.00 97.75 93 LEU A O 1
ATOM 718 N N . LEU A 1 94 ? -11.116 -1.810 7.956 1.00 97.94 94 LEU A N 1
ATOM 719 C CA . LEU A 1 94 ? -11.198 -0.633 8.821 1.00 97.94 94 LEU A CA 1
ATOM 720 C C . LEU A 1 94 ? -12.221 -0.795 9.940 1.00 97.94 94 LEU A C 1
ATOM 722 O O . LEU A 1 94 ? -11.974 -0.320 11.045 1.00 97.94 94 LEU A O 1
ATOM 726 N N . SER A 1 95 ? -13.344 -1.468 9.688 1.00 97.81 95 SER A N 1
ATOM 727 C CA . SER A 1 95 ? -14.311 -1.795 10.738 1.00 97.81 95 SER A CA 1
ATOM 728 C C . SER A 1 95 ? -13.667 -2.685 11.800 1.00 97.81 95 SER A C 1
ATOM 730 O O . SER A 1 95 ? -13.723 -2.356 12.980 1.00 97.81 95 SER A O 1
ATOM 732 N N . GLY A 1 96 ? -12.996 -3.768 11.391 1.00 96.56 96 GLY A N 1
ATOM 733 C CA . GLY A 1 96 ? -12.338 -4.677 12.332 1.00 96.56 96 GLY A CA 1
ATOM 734 C C . GLY A 1 96 ? -11.180 -4.028 13.097 1.00 96.56 96 GLY A C 1
ATOM 735 O O . GLY A 1 96 ? -10.998 -4.301 14.281 1.00 96.56 96 GLY A O 1
ATOM 736 N N . TYR A 1 97 ? -10.415 -3.144 12.448 1.00 96.94 97 TYR A N 1
ATOM 737 C CA . TYR A 1 97 ? -9.350 -2.387 13.110 1.00 96.94 97 TYR A CA 1
ATOM 738 C C . TYR A 1 97 ? -9.915 -1.420 14.162 1.00 96.94 97 TYR A C 1
ATOM 740 O O . TYR A 1 97 ? -9.464 -1.417 15.309 1.00 96.94 97 TYR A O 1
ATOM 748 N N . GLN A 1 98 ? -10.936 -0.635 13.798 1.00 97.38 98 GLN A N 1
ATOM 749 C CA . GLN A 1 98 ? -11.515 0.394 14.668 1.00 97.38 98 GLN A CA 1
ATOM 750 C C . GLN A 1 98 ? -12.268 -0.163 15.881 1.00 97.38 98 GLN A C 1
ATOM 752 O O . GLN A 1 98 ? -12.363 0.535 16.889 1.00 97.38 98 GLN A O 1
ATOM 757 N N . ASP A 1 99 ? -12.734 -1.415 15.831 1.00 96.94 99 ASP A N 1
ATOM 758 C CA . ASP A 1 99 ? -13.329 -2.095 16.990 1.00 96.94 99 ASP A CA 1
ATOM 759 C C . ASP A 1 99 ? -12.340 -2.249 18.165 1.00 96.94 99 ASP A C 1
ATOM 761 O O . ASP A 1 99 ? -12.755 -2.359 19.320 1.00 96.94 99 ASP A O 1
ATOM 765 N N . ILE A 1 100 ? -11.030 -2.243 17.887 1.00 95.75 100 ILE A N 1
ATOM 766 C CA . ILE A 1 100 ? -9.961 -2.394 18.887 1.00 95.75 100 ILE A CA 1
ATOM 767 C C . ILE A 1 100 ? -9.143 -1.107 19.040 1.00 95.75 100 ILE A C 1
ATOM 769 O O . ILE A 1 100 ? -8.799 -0.721 20.160 1.00 95.75 100 ILE A O 1
ATOM 773 N N . ALA A 1 101 ? -8.830 -0.445 17.927 1.00 94.00 101 ALA A N 1
ATOM 774 C CA . ALA A 1 101 ? -8.016 0.762 17.863 1.00 94.00 101 ALA A CA 1
ATOM 775 C C . ALA A 1 101 ? -8.730 1.836 17.019 1.00 94.00 101 ALA A C 1
ATOM 777 O O . ALA A 1 101 ? -8.485 1.945 15.816 1.00 94.00 101 ALA A O 1
ATOM 778 N N . PRO A 1 102 ? -9.636 2.628 17.627 1.00 95.81 102 PRO A N 1
ATOM 779 C CA . PRO A 1 102 ? -10.353 3.685 16.923 1.00 95.81 102 PRO A CA 1
ATOM 780 C C . PRO A 1 102 ? -9.398 4.699 16.290 1.00 95.81 102 PRO A C 1
ATOM 782 O O . PRO A 1 102 ? -8.475 5.185 16.948 1.00 95.81 102 PRO A O 1
ATOM 785 N N . LEU A 1 103 ? -9.651 5.045 15.028 1.00 96.31 103 LEU A N 1
ATOM 786 C CA . LEU A 1 103 ? -8.906 6.087 14.333 1.00 96.31 103 LEU A CA 1
ATOM 787 C C . LEU A 1 103 ? -9.389 7.464 14.794 1.00 96.31 103 LEU A C 1
ATOM 789 O O . LEU A 1 103 ? -10.588 7.697 14.960 1.00 96.31 103 LEU A O 1
ATOM 793 N N . SER A 1 104 ? -8.452 8.392 14.981 1.00 95.12 104 SER A N 1
ATOM 794 C CA . SER A 1 104 ? -8.799 9.804 15.121 1.00 95.12 104 SER A CA 1
ATOM 795 C C . SER A 1 104 ? -9.314 10.359 13.785 1.00 95.12 104 SER A C 1
ATOM 797 O O . SER A 1 104 ? -9.045 9.793 12.726 1.00 95.12 104 SER A O 1
ATOM 799 N N . GLU A 1 105 ? -10.022 11.493 13.805 1.00 94.38 105 GLU A N 1
ATOM 800 C CA . GLU A 1 105 ? -10.416 12.183 12.562 1.00 94.38 105 GLU A CA 1
ATOM 801 C C . GLU A 1 105 ? -9.194 12.533 11.701 1.00 94.38 105 GLU A C 1
ATOM 803 O O . GLU A 1 105 ? -9.236 12.445 10.474 1.00 94.38 105 GLU A O 1
ATOM 808 N N . GLU A 1 106 ? -8.085 12.885 12.354 1.00 93.19 106 GLU A N 1
ATOM 809 C CA . GLU A 1 106 ? -6.822 13.189 11.696 1.00 93.19 106 GLU A CA 1
ATOM 810 C C . GLU A 1 106 ? -6.232 11.961 10.983 1.00 93.19 106 GLU A C 1
ATOM 812 O O . GLU A 1 106 ? -5.777 12.079 9.842 1.00 93.19 106 GLU A O 1
ATOM 817 N N . ASP A 1 107 ? -6.261 10.793 11.628 1.00 94.81 107 ASP A N 1
ATOM 818 C CA . ASP A 1 107 ? -5.741 9.541 11.070 1.00 94.81 107 ASP A CA 1
ATOM 819 C C . ASP A 1 107 ? -6.640 8.989 9.974 1.00 94.81 107 ASP A C 1
ATOM 821 O O . ASP A 1 107 ? -6.148 8.560 8.934 1.00 94.81 107 ASP A O 1
ATOM 825 N N . ALA A 1 108 ? -7.959 9.064 10.154 1.00 95.12 108 ALA A N 1
ATOM 826 C CA . ALA A 1 108 ? -8.913 8.702 9.115 1.00 95.12 108 ALA A CA 1
ATOM 827 C C . ALA A 1 108 ? -8.712 9.562 7.853 1.00 95.12 108 ALA A C 1
ATOM 829 O O . ALA A 1 108 ? -8.737 9.038 6.739 1.00 95.12 108 ALA A O 1
ATOM 830 N N . ALA A 1 109 ? -8.444 10.863 8.018 1.00 93.38 109 ALA A N 1
ATOM 831 C CA . ALA A 1 109 ? -8.140 11.763 6.908 1.00 93.38 109 ALA A CA 1
ATOM 832 C C . ALA A 1 109 ? -6.760 11.505 6.270 1.00 93.38 109 ALA A C 1
ATOM 834 O O . ALA A 1 109 ? -6.582 11.766 5.080 1.00 93.38 109 ALA A O 1
ATOM 835 N N . ALA A 1 110 ? -5.782 11.008 7.033 1.00 94.38 110 ALA A N 1
ATOM 836 C CA . ALA A 1 110 ? -4.437 10.701 6.538 1.00 94.38 110 ALA A CA 1
ATOM 837 C C . ALA A 1 110 ? -4.328 9.317 5.875 1.00 94.38 110 ALA A C 1
ATOM 839 O O . ALA A 1 110 ? -3.516 9.140 4.967 1.00 94.38 110 ALA A O 1
ATOM 840 N N . LEU A 1 111 ? -5.159 8.355 6.286 1.00 96.44 111 LEU A N 1
ATOM 841 C CA . LEU A 1 111 ? -5.089 6.953 5.876 1.00 96.44 111 LEU A CA 1
ATOM 842 C C . LEU A 1 111 ? -4.994 6.737 4.354 1.00 96.44 111 LEU A C 1
ATOM 844 O O . LEU A 1 111 ? -4.176 5.917 3.941 1.00 96.44 111 LEU A O 1
ATOM 848 N N . PRO A 1 112 ? -5.742 7.444 3.484 1.00 97.12 112 PRO A N 1
ATOM 849 C CA . PRO A 1 112 ? -5.572 7.275 2.044 1.00 97.12 112 PRO A CA 1
ATOM 850 C C . PRO A 1 112 ? -4.142 7.513 1.549 1.00 97.12 112 PRO A C 1
ATOM 852 O O . PRO A 1 112 ? -3.677 6.803 0.659 1.00 97.12 112 PRO A O 1
ATOM 855 N N . MET A 1 113 ? -3.432 8.485 2.131 1.00 97.06 113 MET A N 1
ATOM 856 C CA . MET A 1 113 ? -2.041 8.762 1.773 1.00 97.06 113 MET A CA 1
ATOM 857 C C . MET A 1 113 ? -1.095 7.683 2.309 1.00 97.06 113 MET A C 1
ATOM 859 O O . MET A 1 113 ? -0.148 7.329 1.619 1.00 97.06 113 MET A O 1
ATOM 863 N N . GLU A 1 114 ? -1.385 7.099 3.471 1.00 97.62 114 GLU A N 1
ATOM 864 C CA . GLU A 1 114 ? -0.614 5.977 4.033 1.00 97.62 114 GLU A CA 1
ATOM 865 C C . GLU A 1 114 ? -0.792 4.689 3.211 1.00 97.62 114 GLU A C 1
ATOM 867 O O . GLU A 1 114 ? 0.165 3.954 2.972 1.00 97.62 114 GLU A O 1
ATOM 872 N N . ILE A 1 115 ? -1.999 4.438 2.684 1.00 98.56 115 ILE A N 1
ATOM 873 C CA . ILE A 1 115 ? -2.250 3.350 1.720 1.00 98.56 115 ILE A CA 1
ATOM 874 C C . ILE A 1 115 ? -1.405 3.560 0.456 1.00 98.56 115 ILE A C 1
ATOM 876 O O . ILE A 1 115 ? -0.792 2.617 -0.053 1.00 98.56 115 ILE A O 1
ATOM 880 N N . VAL A 1 116 ? -1.351 4.798 -0.050 1.00 98.50 116 VAL A N 1
ATOM 881 C CA . VAL A 1 116 ? -0.481 5.147 -1.180 1.00 98.50 116 VAL A CA 1
ATOM 882 C C . VAL A 1 116 ? 0.984 4.932 -0.805 1.00 98.50 116 VAL A C 1
ATOM 884 O O . VAL A 1 116 ? 1.686 4.250 -1.545 1.00 98.50 116 VAL A O 1
ATOM 887 N N . HIS A 1 117 ? 1.443 5.429 0.344 1.00 98.25 117 HIS A N 1
ATOM 888 C CA . HIS A 1 117 ? 2.821 5.278 0.810 1.00 98.25 117 HIS A CA 1
ATOM 889 C C . HIS A 1 117 ? 3.239 3.801 0.872 1.00 98.25 117 HIS A C 1
ATOM 891 O O . HIS A 1 117 ? 4.264 3.423 0.294 1.00 98.25 117 HIS A O 1
ATOM 897 N N . ALA A 1 118 ? 2.406 2.937 1.453 1.00 98.50 118 ALA A N 1
ATOM 898 C CA . ALA A 1 118 ? 2.635 1.497 1.459 1.00 98.50 118 ALA A CA 1
ATOM 899 C C . ALA A 1 118 ? 2.752 0.915 0.037 1.00 98.50 118 ALA A C 1
ATOM 901 O O . ALA A 1 118 ? 3.681 0.157 -0.255 1.00 98.50 118 ALA A O 1
ATOM 902 N N . ALA A 1 119 ? 1.880 1.320 -0.893 1.00 98.62 119 ALA A N 1
ATOM 903 C CA . ALA A 1 119 ? 1.962 0.885 -2.287 1.00 98.62 119 ALA A CA 1
ATOM 904 C C . ALA A 1 119 ? 3.265 1.343 -2.975 1.00 98.62 119 ALA A C 1
ATOM 906 O O . ALA A 1 119 ? 3.845 0.579 -3.750 1.00 98.62 119 ALA A O 1
ATOM 907 N N . LEU A 1 120 ? 3.777 2.542 -2.667 1.00 98.56 120 LEU A N 1
ATOM 908 C CA . LEU A 1 120 ? 5.068 3.033 -3.175 1.00 98.56 120 LEU A CA 1
ATOM 909 C C . LEU A 1 120 ? 6.244 2.201 -2.651 1.00 98.56 120 LEU A C 1
ATOM 911 O O . LEU A 1 120 ? 7.158 1.885 -3.419 1.00 98.56 120 LEU A O 1
ATOM 915 N N . ILE A 1 121 ? 6.218 1.815 -1.370 1.00 97.94 121 ILE A N 1
ATOM 916 C CA . ILE A 1 121 ? 7.224 0.928 -0.763 1.00 97.94 121 ILE A CA 1
ATOM 917 C C . ILE A 1 121 ? 7.255 -0.408 -1.514 1.00 97.94 121 ILE A C 1
ATOM 919 O O . ILE A 1 121 ? 8.326 -0.872 -1.921 1.00 97.94 121 ILE A O 1
ATOM 923 N N . ILE A 1 122 ? 6.084 -0.992 -1.780 1.00 98.12 122 ILE A N 1
ATOM 924 C CA . ILE A 1 122 ? 5.959 -2.246 -2.531 1.00 98.12 122 ILE A CA 1
ATOM 925 C C . ILE A 1 122 ? 6.397 -2.076 -3.992 1.00 98.12 122 ILE A C 1
ATOM 927 O O . ILE A 1 122 ? 7.118 -2.929 -4.519 1.00 98.12 122 ILE A O 1
ATOM 931 N N . ALA A 1 123 ? 6.037 -0.969 -4.647 1.00 98.25 123 ALA A N 1
ATOM 932 C CA . ALA A 1 123 ? 6.463 -0.662 -6.012 1.00 98.25 123 ALA A CA 1
ATOM 933 C C . ALA A 1 123 ? 7.993 -0.583 -6.109 1.00 98.25 123 ALA A C 1
ATOM 935 O O . ALA A 1 123 ? 8.605 -1.239 -6.959 1.00 98.25 123 ALA A O 1
ATOM 936 N N . PHE A 1 124 ? 8.620 0.166 -5.195 1.00 98.06 124 PHE A N 1
ATOM 937 C CA . PHE A 1 124 ? 10.072 0.272 -5.087 1.00 98.06 124 PHE A CA 1
ATOM 938 C C . PHE A 1 124 ? 10.707 -1.098 -4.849 1.00 98.06 124 PHE A C 1
ATOM 940 O O . PHE A 1 124 ? 11.639 -1.464 -5.565 1.00 98.06 124 PHE A O 1
ATOM 947 N N . HIS A 1 125 ? 10.195 -1.875 -3.888 1.00 96.50 125 HIS A N 1
ATOM 948 C CA . HIS A 1 125 ? 10.727 -3.199 -3.573 1.00 96.50 125 HIS A CA 1
ATOM 949 C C . HIS A 1 125 ? 10.691 -4.121 -4.795 1.00 96.50 125 HIS A C 1
ATOM 951 O O . HIS A 1 125 ? 11.702 -4.736 -5.139 1.00 96.50 125 HIS A O 1
ATOM 957 N N . ARG A 1 126 ? 9.545 -4.196 -5.481 1.00 97.31 126 ARG A N 1
ATOM 958 C CA . ARG A 1 126 ? 9.355 -5.023 -6.681 1.00 97.31 126 ARG A CA 1
ATOM 959 C C . ARG A 1 126 ? 10.305 -4.612 -7.798 1.00 97.31 126 ARG A C 1
ATOM 961 O O . ARG A 1 126 ? 10.981 -5.473 -8.365 1.00 97.31 126 ARG A O 1
ATOM 968 N N . TYR A 1 127 ? 10.408 -3.311 -8.076 1.00 97.69 127 TYR A N 1
ATOM 969 C CA . TYR A 1 127 ? 11.323 -2.802 -9.092 1.00 97.69 127 TYR A CA 1
ATOM 970 C C . TYR A 1 127 ? 12.775 -3.124 -8.731 1.00 97.69 127 TYR A C 1
ATOM 972 O O . TYR A 1 127 ? 13.490 -3.737 -9.523 1.00 97.69 127 TYR A O 1
ATOM 980 N N . TYR A 1 128 ? 13.202 -2.768 -7.518 1.00 96.69 128 TYR A N 1
ATOM 981 C CA . TYR A 1 128 ? 14.569 -2.975 -7.052 1.00 96.69 128 TYR A CA 1
ATOM 982 C C . TYR A 1 128 ? 14.953 -4.456 -7.074 1.00 96.69 128 TYR A C 1
ATOM 984 O O . TYR A 1 128 ? 16.018 -4.824 -7.575 1.00 96.69 128 TYR A O 1
ATOM 992 N N . ARG A 1 129 ? 14.069 -5.331 -6.589 1.00 96.19 129 ARG A N 1
ATOM 993 C CA . ARG A 1 129 ? 14.296 -6.774 -6.575 1.00 96.19 129 ARG A CA 1
ATOM 994 C C . ARG A 1 129 ? 14.457 -7.331 -7.985 1.00 96.19 129 ARG A C 1
ATOM 996 O O . ARG A 1 129 ? 15.447 -8.012 -8.222 1.00 96.19 129 ARG A O 1
ATOM 1003 N N . HIS A 1 130 ? 13.526 -7.039 -8.894 1.00 97.56 130 HIS A N 1
ATOM 1004 C CA . HIS A 1 130 ? 13.427 -7.723 -10.190 1.00 97.56 130 HIS A CA 1
ATOM 1005 C C . HIS A 1 130 ? 14.107 -7.013 -11.361 1.00 97.56 130 HIS A C 1
ATOM 1007 O O . HIS A 1 130 ? 14.212 -7.604 -12.433 1.00 97.56 130 HIS A O 1
ATOM 1013 N N . ASN A 1 131 ? 14.602 -5.788 -11.172 1.0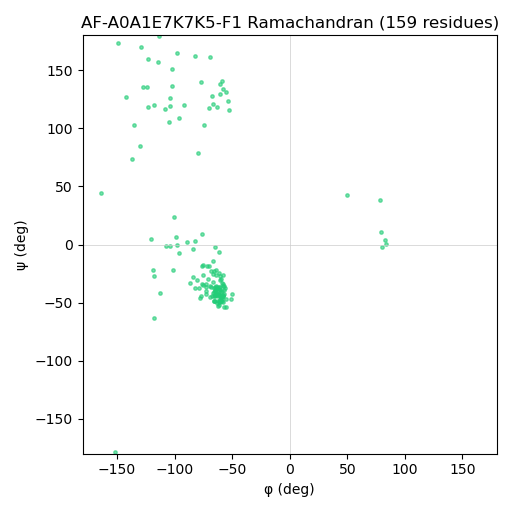0 96.31 131 ASN A N 1
ATOM 1014 C CA . ASN A 1 131 ? 15.342 -5.053 -12.203 1.00 96.31 131 ASN A CA 1
ATOM 1015 C C . ASN A 1 131 ? 16.784 -4.723 -11.799 1.00 96.31 131 ASN A C 1
ATOM 1017 O O . ASN A 1 131 ? 17.608 -4.489 -12.678 1.00 96.31 131 ASN A O 1
ATOM 1021 N N . ILE A 1 132 ? 17.109 -4.705 -10.499 1.00 94.69 132 ILE A N 1
ATOM 1022 C CA . ILE A 1 132 ? 18.439 -4.300 -10.013 1.00 94.69 132 ILE A CA 1
ATOM 1023 C C . ILE A 1 132 ? 19.142 -5.449 -9.288 1.00 94.69 132 ILE A C 1
ATOM 1025 O O . ILE A 1 132 ? 20.196 -5.899 -9.728 1.00 94.69 132 ILE A O 1
ATOM 1029 N N . ARG A 1 133 ? 18.585 -5.925 -8.169 1.00 95.50 133 ARG A N 1
ATOM 1030 C CA . ARG A 1 133 ? 19.280 -6.865 -7.276 1.00 95.50 133 ARG A CA 1
ATOM 1031 C C . ARG A 1 133 ? 19.296 -8.296 -7.811 1.00 95.50 133 ARG A C 1
ATOM 1033 O O . ARG A 1 133 ? 20.326 -8.960 -7.743 1.00 95.50 133 ARG A O 1
ATOM 1040 N N . PHE A 1 134 ? 18.160 -8.765 -8.319 1.00 96.44 134 PHE A N 1
ATOM 1041 C CA . PHE A 1 134 ? 17.972 -10.102 -8.882 1.00 96.44 134 PHE A CA 1
ATOM 1042 C C . PHE A 1 134 ? 17.147 -10.001 -10.174 1.00 96.44 134 PHE A C 1
ATOM 1044 O O . PHE A 1 134 ? 15.955 -10.321 -10.158 1.00 96.44 134 PHE A O 1
ATOM 1051 N N . PRO A 1 135 ? 17.751 -9.511 -11.277 1.00 96.38 135 PRO A N 1
ATOM 1052 C CA . PRO A 1 135 ? 17.030 -9.271 -12.517 1.00 96.38 135 PRO A CA 1
ATOM 1053 C C . PRO A 1 135 ? 16.265 -10.506 -12.998 1.00 96.38 135 PRO A C 1
ATOM 1055 O O . PRO A 1 135 ? 16.851 -11.568 -13.204 1.00 96.38 135 PRO A O 1
ATOM 1058 N N . ASP A 1 136 ? 14.959 -10.349 -13.185 1.00 97.44 136 ASP A N 1
ATOM 1059 C CA . ASP A 1 136 ? 14.056 -11.392 -13.664 1.00 97.44 136 ASP A CA 1
ATOM 1060 C C . ASP A 1 136 ? 13.136 -10.788 -14.735 1.00 97.44 136 ASP A C 1
ATOM 1062 O O . ASP A 1 136 ? 12.182 -10.084 -14.394 1.00 97.44 136 ASP A O 1
ATOM 1066 N N . PRO A 1 137 ? 13.395 -11.044 -16.032 1.00 95.69 137 PRO A N 1
ATOM 1067 C CA . PRO A 1 137 ? 12.591 -10.493 -17.119 1.00 95.69 137 PRO A CA 1
ATOM 1068 C C . PRO A 1 1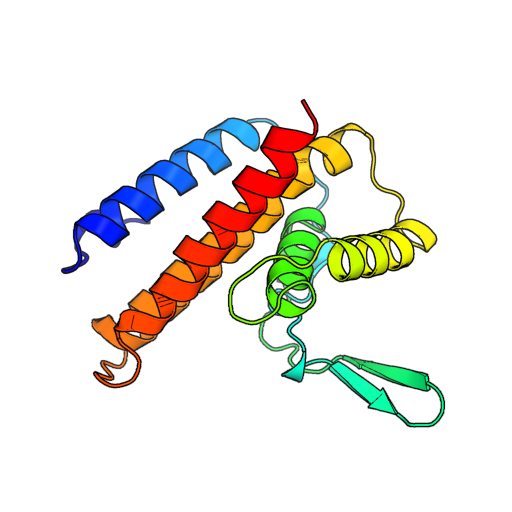37 ? 11.105 -10.859 -17.052 1.00 95.69 137 PRO A C 1
ATOM 1070 O O . PRO A 1 137 ? 10.285 -10.101 -17.559 1.00 95.69 137 PRO A O 1
ATOM 1073 N N . ALA A 1 138 ? 10.741 -11.986 -16.428 1.00 97.69 138 ALA A N 1
ATOM 1074 C CA . ALA A 1 138 ? 9.341 -12.385 -16.277 1.00 97.69 138 ALA A CA 1
ATOM 1075 C C . ALA A 1 138 ? 8.611 -11.573 -15.194 1.00 97.69 138 ALA A C 1
ATOM 1077 O O . ALA A 1 138 ? 7.383 -11.557 -15.164 1.00 97.69 138 ALA A O 1
ATOM 1078 N N . LYS A 1 139 ? 9.359 -10.904 -14.307 1.00 96.88 139 LYS A N 1
ATOM 1079 C CA . LYS A 1 139 ? 8.836 -10.115 -13.184 1.00 96.88 139 LYS A CA 1
ATOM 1080 C C . LYS A 1 139 ? 9.246 -8.643 -13.227 1.00 96.88 139 LYS A C 1
ATOM 1082 O O . LYS A 1 139 ? 8.937 -7.897 -12.303 1.00 96.88 139 LYS A O 1
ATOM 1087 N N . SER A 1 140 ? 9.924 -8.200 -14.280 1.00 96.06 140 SER A N 1
ATOM 1088 C CA . SER A 1 140 ? 10.467 -6.840 -14.385 1.00 96.06 140 SER A CA 1
ATOM 1089 C C . SER A 1 140 ? 9.387 -5.761 -14.265 1.00 96.06 140 SER A C 1
ATOM 1091 O O . SER A 1 140 ? 9.634 -4.715 -13.668 1.00 96.06 140 SER A O 1
ATOM 1093 N N . SER A 1 141 ? 8.170 -6.036 -14.742 1.00 97.00 141 SER A N 1
ATOM 1094 C CA . SER A 1 141 ? 7.048 -5.094 -14.792 1.00 97.00 141 SER A CA 1
ATOM 1095 C C . SER A 1 141 ? 6.036 -5.208 -13.645 1.00 97.00 141 SER A C 1
ATOM 1097 O O . SER A 1 141 ? 5.102 -4.414 -13.604 1.00 97.00 141 SER A O 1
ATOM 1099 N N . ILE A 1 142 ? 6.197 -6.125 -12.679 1.00 96.88 142 ILE A N 1
ATOM 1100 C CA . ILE A 1 142 ? 5.179 -6.341 -11.619 1.00 96.88 142 ILE A CA 1
ATOM 1101 C C . ILE A 1 142 ? 5.026 -5.150 -10.658 1.00 96.88 142 ILE A C 1
ATOM 1103 O O . ILE A 1 142 ? 4.083 -5.082 -9.871 1.00 96.88 142 ILE A O 1
ATOM 1107 N N . HIS A 1 143 ? 5.970 -4.209 -10.683 1.00 97.12 143 HIS A N 1
ATOM 1108 C CA . HIS A 1 143 ? 5.863 -2.950 -9.950 1.00 97.12 143 HIS A CA 1
ATOM 1109 C C . HIS A 1 143 ? 4.736 -2.057 -10.504 1.00 97.12 143 HIS A C 1
ATOM 1111 O O . HIS A 1 143 ? 4.153 -1.291 -9.742 1.00 97.12 143 HIS A O 1
ATOM 1117 N N . ASN A 1 144 ? 4.363 -2.213 -11.782 1.00 97.06 144 ASN A N 1
ATOM 1118 C CA . ASN A 1 144 ? 3.291 -1.444 -12.423 1.00 97.06 144 ASN A CA 1
ATOM 1119 C C . ASN A 1 144 ? 1.904 -1.734 -11.838 1.00 97.06 144 ASN A C 1
ATOM 1121 O O . ASN A 1 144 ? 1.025 -0.881 -11.909 1.00 97.06 144 ASN A O 1
ATOM 1125 N N . GLU A 1 145 ? 1.707 -2.895 -11.210 1.00 97.31 145 GLU A N 1
ATOM 1126 C CA . GLU A 1 145 ? 0.468 -3.193 -10.479 1.00 97.31 145 GLU A CA 1
ATOM 1127 C C . GLU A 1 145 ? 0.205 -2.157 -9.376 1.00 97.31 145 GLU A C 1
ATOM 1129 O O . GLU A 1 145 ? -0.941 -1.801 -9.125 1.00 97.31 145 GLU A O 1
ATOM 1134 N N . MET A 1 146 ? 1.259 -1.626 -8.745 1.00 98.31 146 MET A N 1
ATOM 1135 C CA . MET A 1 146 ? 1.118 -0.596 -7.712 1.00 98.31 146 MET A CA 1
ATOM 1136 C C . MET A 1 146 ? 0.791 0.779 -8.294 1.00 98.31 146 MET A C 1
ATOM 1138 O O . MET A 1 146 ? 0.128 1.560 -7.624 1.00 98.31 146 MET A O 1
ATOM 1142 N N . ILE A 1 147 ? 1.172 1.058 -9.545 1.00 98.00 147 ILE A N 1
ATOM 1143 C CA . ILE A 1 147 ? 0.732 2.271 -10.250 1.00 98.00 147 ILE A CA 1
ATOM 1144 C C . ILE A 1 147 ? -0.789 2.224 -10.424 1.00 98.00 147 ILE A C 1
ATOM 1146 O O . ILE A 1 147 ? -1.495 3.144 -10.021 1.00 98.00 147 ILE A O 1
ATOM 1150 N N . GLN A 1 148 ? -1.298 1.100 -10.937 1.00 97.44 148 GLN A N 1
ATOM 1151 C CA . GLN A 1 148 ? -2.735 0.882 -11.104 1.00 97.44 148 GLN A CA 1
ATOM 1152 C C . GLN A 1 148 ? -3.490 0.934 -9.764 1.00 97.44 148 GLN A C 1
ATOM 1154 O O . GLN A 1 148 ? -4.584 1.501 -9.688 1.00 97.44 148 GLN A O 1
ATOM 1159 N N . PHE A 1 149 ? -2.903 0.372 -8.705 1.00 98.44 149 PHE A N 1
ATOM 1160 C CA . PHE A 1 149 ? -3.495 0.402 -7.374 1.00 98.44 149 PHE A CA 1
ATOM 1161 C C . PHE A 1 149 ? -3.586 1.831 -6.826 1.00 98.44 149 PHE A C 1
ATOM 1163 O O . PHE A 1 149 ? -4.670 2.241 -6.409 1.00 98.44 149 PHE A O 1
ATOM 1170 N N . VAL A 1 150 ? -2.507 2.619 -6.898 1.00 98.38 150 VAL A N 1
ATOM 1171 C CA . VAL A 1 150 ? -2.496 4.032 -6.473 1.00 98.38 150 VAL A CA 1
ATOM 1172 C C . VAL A 1 150 ? -3.549 4.846 -7.230 1.00 98.38 150 VAL A C 1
ATOM 1174 O O . VAL A 1 150 ? -4.342 5.542 -6.595 1.00 98.38 150 VAL A O 1
ATOM 1177 N N . ASP A 1 151 ? -3.663 4.672 -8.552 1.00 97.56 151 ASP A N 1
ATOM 1178 C CA . ASP A 1 151 ? -4.708 5.327 -9.352 1.00 97.56 151 ASP A CA 1
ATOM 1179 C C . ASP A 1 151 ? -6.125 4.981 -8.856 1.00 97.56 151 ASP A C 1
ATOM 1181 O O . ASP A 1 151 ? -7.046 5.800 -8.927 1.00 97.56 151 ASP A O 1
ATOM 1185 N N . SER A 1 152 ? -6.340 3.748 -8.382 1.00 97.75 152 SER A N 1
ATOM 1186 C CA . SER A 1 152 ? -7.637 3.319 -7.849 1.00 97.75 152 SER A CA 1
ATOM 1187 C C . SER A 1 152 ? -7.951 3.938 -6.484 1.00 97.75 152 SER A C 1
ATOM 1189 O O . SER A 1 152 ? -9.098 4.324 -6.246 1.00 97.75 152 SER A O 1
ATOM 1191 N N . VAL A 1 153 ? -6.938 4.108 -5.628 1.00 97.44 153 VAL A N 1
ATOM 1192 C CA . VAL A 1 153 ? -7.058 4.786 -4.328 1.00 97.44 153 VAL A CA 1
ATOM 1193 C C . VAL A 1 153 ? -7.381 6.268 -4.536 1.00 97.44 153 VAL A C 1
ATOM 1195 O O . VAL A 1 153 ? -8.301 6.799 -3.909 1.00 97.44 153 VAL A O 1
ATOM 1198 N N . GLU A 1 154 ? -6.702 6.937 -5.472 1.00 94.69 154 GLU A N 1
ATOM 1199 C CA . GLU A 1 154 ? -6.992 8.336 -5.810 1.00 94.69 154 GLU A CA 1
ATOM 1200 C C . GLU A 1 154 ? -8.416 8.526 -6.332 1.00 94.69 154 GLU A C 1
ATOM 1202 O O . GLU A 1 154 ? -9.110 9.456 -5.923 1.00 94.69 154 GLU A O 1
ATOM 1207 N N . LYS A 1 155 ? -8.885 7.638 -7.215 1.00 93.56 155 LYS A N 1
ATOM 1208 C CA . LYS A 1 155 ? -10.257 7.707 -7.741 1.00 93.56 155 LYS A CA 1
ATOM 1209 C C . LYS A 1 155 ? -11.294 7.512 -6.641 1.00 93.56 155 LYS A C 1
ATOM 1211 O O . LYS A 1 155 ? -12.283 8.237 -6.618 1.00 93.56 155 LYS A O 1
ATOM 1216 N N . ALA A 1 156 ? -11.072 6.563 -5.733 1.00 89.62 156 ALA A N 1
ATOM 1217 C CA . ALA A 1 156 ? -11.989 6.298 -4.628 1.00 89.62 156 ALA A CA 1
ATOM 1218 C C . ALA A 1 156 ? -12.094 7.484 -3.655 1.00 89.62 156 ALA A C 1
ATOM 1220 O O . ALA A 1 156 ? -13.175 7.771 -3.150 1.00 89.62 156 ALA A O 1
ATOM 1221 N N . THR A 1 157 ? -10.989 8.195 -3.432 1.00 81.94 157 THR A N 1
ATOM 1222 C CA . THR A 1 157 ? -10.902 9.305 -2.468 1.00 81.94 157 THR A CA 1
ATOM 1223 C C . THR A 1 157 ? -11.317 10.647 -3.070 1.00 81.94 157 THR A C 1
ATOM 1225 O O . THR A 1 157 ? -11.966 11.446 -2.403 1.00 81.94 157 THR A O 1
ATOM 1228 N N . SER A 1 158 ? -11.056 10.872 -4.362 1.00 71.38 158 SER A N 1
ATOM 1229 C CA . SER A 1 158 ? -11.497 12.075 -5.090 1.00 71.38 158 SER A CA 1
ATOM 1230 C C . SER A 1 158 ? -13.012 12.125 -5.323 1.00 71.38 158 SER A C 1
ATOM 1232 O O . SER A 1 158 ? -13.547 13.187 -5.614 1.00 71.38 158 SER A O 1
ATOM 1234 N N . LEU A 1 159 ? -13.712 10.990 -5.215 1.00 51.81 159 LEU A N 1
ATOM 1235 C CA . LEU A 1 159 ? -15.177 10.906 -5.315 1.00 51.81 159 LEU A CA 1
ATOM 1236 C C . LEU A 1 159 ? -15.899 11.210 -3.989 1.00 51.81 159 LEU A C 1
ATOM 1238 O O . LEU A 1 159 ? -17.129 11.223 -3.963 1.00 51.81 159 LEU A O 1
ATOM 1242 N N . GLN A 1 160 ? -15.156 11.425 -2.899 1.00 45.47 160 GLN A N 1
ATOM 1243 C CA . GLN A 1 160 ? -15.697 11.714 -1.565 1.00 45.47 160 GLN A CA 1
ATOM 1244 C C . GLN A 1 160 ? -15.578 13.197 -1.157 1.00 45.47 160 GLN A C 1
ATOM 1246 O O . GLN A 1 160 ? -16.033 13.549 -0.069 1.00 45.47 160 GLN A O 1
ATOM 1251 N N . GLY A 1 161 ? -14.997 14.055 -2.009 1.00 35.25 161 GLY A N 1
ATOM 1252 C CA . GLY A 1 161 ? -14.913 15.515 -1.831 1.00 35.25 161 GLY A CA 1
ATOM 1253 C C . GLY A 1 161 ? -15.810 16.275 -2.797 1.00 35.25 161 GLY A C 1
ATOM 1254 O O . GLY A 1 161 ? -16.322 17.341 -2.389 1.00 35.25 161 GLY A O 1
#

Organism: NCBI:txid943816